Protein AF-A0A660QIA6-F1 (afdb_monomer_lite)

Radius of gyration: 13.43 Å; chains: 1; bounding box: 36×26×31 Å

Structure (mmCIF, N/CA/C/O backbone):
data_AF-A0A660QIA6-F1
#
_entry.id   AF-A0A660QIA6-F1
#
loop_
_atom_site.group_PDB
_atom_site.id
_atom_site.type_symbol
_atom_site.label_atom_id
_atom_site.label_alt_id
_atom_site.label_comp_id
_atom_site.label_asym_id
_atom_site.label_entity_id
_atom_site.label_seq_id
_atom_site.pdbx_PDB_ins_code
_atom_site.Cartn_x
_atom_site.Cartn_y
_atom_site.Cartn_z
_atom_site.occupancy
_atom_site.B_iso_or_equiv
_atom_site.auth_seq_id
_atom_site.auth_comp_id
_atom_site.auth_asym_id
_atom_site.auth_atom_id
_atom_site.pdbx_PDB_model_num
ATOM 1 N N . MET A 1 1 ? 12.646 6.238 5.788 1.00 69.06 1 MET A N 1
ATOM 2 C CA . MET A 1 1 ? 13.535 5.814 4.679 1.00 69.06 1 MET A CA 1
ATOM 3 C C . MET A 1 1 ? 12.907 6.299 3.386 1.00 69.06 1 MET A C 1
ATOM 5 O O . MET A 1 1 ? 11.691 6.204 3.273 1.00 69.06 1 MET A O 1
ATOM 9 N N . LYS A 1 2 ? 13.678 6.859 2.450 1.00 82.69 2 LYS A N 1
ATOM 10 C CA . LYS A 1 2 ? 13.111 7.361 1.185 1.00 82.69 2 LYS A CA 1
ATOM 11 C C . LYS A 1 2 ? 12.660 6.189 0.303 1.00 82.69 2 LYS A C 1
ATOM 13 O O . LYS A 1 2 ? 13.306 5.142 0.299 1.00 82.69 2 LYS A O 1
ATOM 18 N N . THR A 1 3 ? 11.608 6.364 -0.500 1.00 85.50 3 THR A N 1
ATOM 19 C CA . THR A 1 3 ? 11.101 5.314 -1.411 1.00 85.50 3 THR A CA 1
ATOM 20 C C . THR A 1 3 ? 12.184 4.774 -2.348 1.00 85.50 3 THR A C 1
ATOM 22 O O . THR A 1 3 ? 12.265 3.572 -2.567 1.00 85.50 3 THR A O 1
ATOM 25 N N . SER A 1 4 ? 13.083 5.624 -2.846 1.00 86.94 4 SER A N 1
ATOM 26 C CA . SER A 1 4 ? 14.203 5.195 -3.695 1.00 86.94 4 SER A CA 1
ATOM 27 C C . SER A 1 4 ? 15.188 4.255 -2.986 1.00 86.94 4 SER A C 1
ATOM 29 O O . SER A 1 4 ? 15.723 3.337 -3.606 1.00 86.94 4 SER A O 1
ATOM 31 N N . GLU A 1 5 ? 15.416 4.448 -1.686 1.00 90.75 5 GLU A N 1
ATOM 32 C CA . GLU A 1 5 ? 16.280 3.584 -0.875 1.00 90.75 5 GLU A CA 1
ATOM 33 C C . GLU A 1 5 ? 15.621 2.227 -0.628 1.00 90.75 5 GLU A C 1
ATOM 35 O O . GLU A 1 5 ? 16.292 1.201 -0.727 1.00 90.75 5 GLU A O 1
ATOM 40 N N . LEU A 1 6 ? 14.305 2.221 -0.387 1.00 90.31 6 LEU A N 1
ATOM 41 C CA . LEU A 1 6 ? 13.498 1.003 -0.300 1.00 90.31 6 LEU A CA 1
ATOM 42 C C . LEU A 1 6 ? 13.591 0.187 -1.589 1.00 90.31 6 LEU A C 1
ATOM 44 O O . LEU A 1 6 ? 13.958 -0.984 -1.547 1.00 90.31 6 LEU A O 1
ATOM 48 N N . LEU A 1 7 ? 13.332 0.809 -2.741 1.00 93.25 7 LEU A N 1
ATOM 49 C CA . LEU A 1 7 ? 13.405 0.121 -4.030 1.00 93.25 7 LEU A CA 1
ATOM 50 C C . LEU A 1 7 ? 14.790 -0.481 -4.275 1.00 93.25 7 LEU A C 1
ATOM 52 O O . LEU A 1 7 ? 14.893 -1.624 -4.712 1.00 93.25 7 LEU A O 1
ATOM 56 N N . ARG A 1 8 ? 15.859 0.249 -3.933 1.00 94.19 8 ARG A N 1
ATOM 57 C CA . ARG A 1 8 ? 17.229 -0.264 -4.044 1.00 94.19 8 ARG A CA 1
ATOM 58 C C . ARG A 1 8 ? 17.475 -1.443 -3.101 1.00 94.19 8 ARG A C 1
ATOM 60 O O . ARG A 1 8 ? 18.040 -2.438 -3.541 1.00 94.19 8 ARG A O 1
ATOM 67 N N . LYS A 1 9 ? 17.038 -1.355 -1.839 1.00 95.06 9 LYS A N 1
ATOM 68 C CA . LYS A 1 9 ? 17.186 -2.424 -0.836 1.00 95.06 9 LYS A CA 1
ATOM 69 C C . LYS A 1 9 ? 16.539 -3.734 -1.296 1.00 95.06 9 LYS A C 1
ATOM 71 O O . LYS A 1 9 ? 17.123 -4.791 -1.096 1.00 95.06 9 LYS A O 1
ATOM 76 N N . TYR A 1 10 ? 15.365 -3.656 -1.919 1.00 95.25 10 TYR A N 1
ATOM 77 C CA . TYR A 1 10 ? 14.623 -4.825 -2.403 1.00 95.25 10 TYR A CA 1
ATOM 78 C C . TYR A 1 10 ? 14.878 -5.143 -3.888 1.00 95.25 10 TYR A C 1
ATOM 80 O O . TYR A 1 10 ? 14.211 -6.002 -4.454 1.00 95.25 10 TYR A O 1
ATOM 88 N N . ASN A 1 11 ? 15.845 -4.472 -4.529 1.00 95.00 11 ASN A N 1
ATOM 89 C CA . ASN A 1 11 ? 16.184 -4.634 -5.949 1.00 95.00 11 ASN A CA 1
ATOM 90 C C . ASN A 1 11 ? 14.975 -4.503 -6.907 1.00 95.00 11 ASN A C 1
ATOM 92 O O . ASN A 1 11 ? 14.861 -5.201 -7.917 1.00 95.00 11 ASN A O 1
ATOM 96 N N . ILE A 1 12 ? 14.061 -3.581 -6.600 1.00 95.88 12 ILE A N 1
ATOM 97 C CA . ILE A 1 12 ? 12.854 -3.332 -7.387 1.00 95.88 12 ILE A CA 1
ATOM 98 C C . ILE A 1 12 ? 13.144 -2.250 -8.427 1.00 95.88 12 ILE A C 1
ATOM 100 O O . ILE A 1 12 ? 13.481 -1.110 -8.105 1.00 95.88 12 ILE A O 1
ATOM 104 N N . LYS A 1 13 ? 12.959 -2.601 -9.703 1.00 94.75 13 LYS A N 1
ATOM 105 C CA . LYS A 1 13 ? 12.978 -1.654 -10.826 1.00 94.75 13 LYS A CA 1
ATOM 106 C C . LYS A 1 13 ? 11.558 -1.401 -11.317 1.00 94.75 13 LYS A C 1
ATOM 108 O O . LYS A 1 13 ? 10.894 -2.342 -11.767 1.00 94.75 13 LYS A O 1
ATOM 113 N N . LEU A 1 14 ? 11.132 -0.140 -11.273 1.00 94.31 14 LEU A N 1
ATOM 114 C CA . LEU A 1 14 ? 9.806 0.268 -11.732 1.00 94.31 14 LEU A CA 1
ATOM 115 C C . LEU A 1 14 ? 9.647 0.023 -13.238 1.00 94.31 14 LEU A C 1
ATOM 117 O O . LEU A 1 14 ? 10.559 0.280 -14.028 1.00 94.31 14 LEU A O 1
ATOM 121 N N . LYS A 1 15 ? 8.479 -0.478 -13.632 1.00 93.25 15 LYS A N 1
ATOM 122 C CA . LYS A 1 15 ? 8.093 -0.738 -15.018 1.00 93.25 15 LYS A CA 1
ATOM 123 C C . LYS A 1 15 ? 7.157 0.364 -15.500 1.00 93.25 15 LYS A C 1
ATOM 125 O O . LYS A 1 15 ? 6.027 0.473 -15.033 1.00 93.25 15 LYS A O 1
ATOM 130 N N . LYS A 1 16 ? 7.596 1.123 -16.510 1.00 91.88 16 LYS A N 1
ATOM 131 C CA . LYS A 1 16 ? 6.736 2.097 -17.206 1.00 91.88 16 LYS A CA 1
ATOM 132 C C . LYS A 1 16 ? 5.514 1.432 -17.846 1.00 91.88 16 LYS A C 1
ATOM 134 O O . LYS A 1 16 ? 4.441 2.015 -17.833 1.00 91.88 16 LYS A O 1
ATOM 139 N N . SER A 1 17 ? 5.664 0.205 -18.349 1.00 93.19 17 SER A N 1
ATOM 140 C CA . SER A 1 17 ? 4.564 -0.573 -18.936 1.00 93.19 17 SER A CA 1
ATOM 141 C C . SER A 1 17 ? 3.463 -0.942 -17.937 1.00 93.19 17 SER A C 1
ATOM 143 O O . SE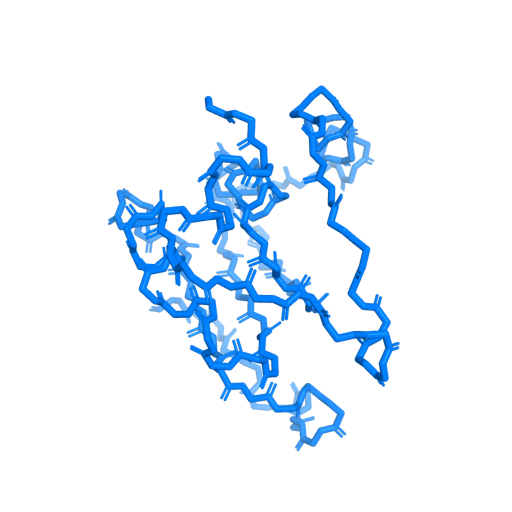R A 1 17 ? 2.357 -1.236 -18.366 1.00 93.19 17 SER A O 1
ATOM 145 N N . LEU A 1 18 ? 3.753 -0.913 -16.631 1.00 88.94 18 LEU A N 1
ATOM 146 C CA . LEU A 1 18 ? 2.771 -1.111 -15.561 1.00 88.94 18 LEU A CA 1
ATOM 147 C C . LEU A 1 18 ? 2.280 0.217 -14.958 1.00 88.94 18 LEU A C 1
ATOM 149 O O . LEU A 1 18 ? 1.595 0.202 -13.944 1.00 88.94 18 LEU A O 1
ATOM 153 N N . GLY A 1 19 ? 2.671 1.370 -15.517 1.00 92.62 19 GLY A N 1
ATOM 154 C CA . GLY A 1 19 ? 2.260 2.683 -15.004 1.00 92.62 19 GLY A CA 1
ATOM 155 C 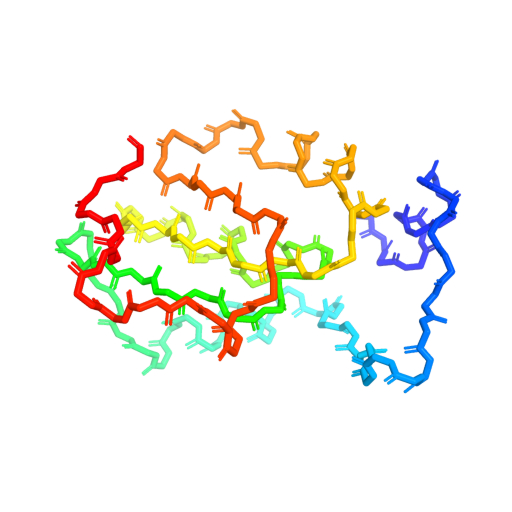C . GLY A 1 19 ? 2.745 2.990 -13.581 1.00 92.62 19 GLY A C 1
ATOM 156 O O . GLY A 1 19 ? 2.115 3.770 -12.875 1.00 92.62 19 GLY A O 1
ATOM 157 N N . GLN A 1 20 ? 3.843 2.376 -13.128 1.00 95.25 20 GLN A N 1
ATOM 158 C CA . GLN A 1 20 ? 4.283 2.485 -11.735 1.00 95.25 20 GLN A CA 1
ATOM 159 C C . GLN A 1 20 ? 4.822 3.887 -11.398 1.00 95.25 20 GLN A C 1
ATOM 161 O O . GLN A 1 20 ? 5.985 4.206 -11.664 1.00 95.25 20 GLN A O 1
ATOM 166 N N . HIS A 1 21 ? 3.984 4.688 -10.737 1.00 94.19 21 HIS A N 1
ATOM 167 C CA . HIS A 1 21 ? 4.323 5.965 -10.109 1.00 94.19 21 HIS A CA 1
ATOM 168 C C . HIS A 1 21 ? 4.061 5.859 -8.608 1.00 94.19 21 HIS A C 1
ATOM 170 O O . HIS A 1 21 ? 2.917 5.781 -8.173 1.00 94.19 21 HIS A O 1
ATOM 176 N N . LEU A 1 22 ? 5.124 5.818 -7.805 1.00 94.31 22 LEU A N 1
ATOM 177 C CA . LEU A 1 22 ? 4.981 5.557 -6.376 1.00 94.31 22 LEU A CA 1
ATOM 178 C C . LEU A 1 22 ? 4.765 6.834 -5.571 1.00 94.31 22 LEU A C 1
ATOM 180 O O . LEU A 1 22 ? 5.528 7.794 -5.691 1.00 94.31 22 LEU A O 1
ATOM 184 N N . LEU A 1 23 ? 3.791 6.781 -4.665 1.00 93.81 23 LEU A N 1
ATOM 185 C CA . LEU A 1 23 ? 3.620 7.781 -3.624 1.00 93.81 23 LEU A CA 1
ATOM 186 C C . LEU A 1 23 ? 4.783 7.696 -2.624 1.00 93.81 23 LEU A C 1
ATOM 188 O O . LEU A 1 23 ? 4.973 6.682 -1.945 1.00 93.81 23 LEU A O 1
ATOM 192 N N . SER A 1 24 ? 5.581 8.760 -2.553 1.00 88.62 24 SER A N 1
ATOM 193 C CA . SER A 1 24 ? 6.783 8.827 -1.711 1.00 88.62 24 SER A CA 1
ATOM 194 C C . SER A 1 24 ? 6.702 9.819 -0.553 1.00 88.62 24 SER A C 1
ATOM 196 O O . SER A 1 24 ? 7.654 9.911 0.217 1.00 88.62 24 SER A O 1
ATOM 198 N N . ASP A 1 25 ? 5.623 10.599 -0.464 1.00 91.06 25 ASP A N 1
ATOM 199 C CA . ASP A 1 25 ? 5.412 11.576 0.606 1.00 91.06 25 ASP A CA 1
ATOM 200 C C . ASP A 1 25 ? 4.315 11.084 1.554 1.00 91.06 25 ASP A C 1
ATOM 202 O O . ASP A 1 25 ? 3.128 11.085 1.212 1.00 91.06 25 ASP A O 1
ATOM 206 N N . ASP A 1 26 ? 4.723 10.695 2.760 1.00 90.44 26 ASP A N 1
ATOM 207 C CA . ASP A 1 26 ? 3.830 10.199 3.810 1.00 90.44 26 ASP A CA 1
ATOM 208 C C . ASP A 1 26 ? 2.775 11.246 4.212 1.00 90.44 26 ASP A C 1
ATOM 210 O O . ASP A 1 26 ? 1.671 10.895 4.623 1.00 90.44 26 ASP A O 1
ATOM 214 N N . ARG A 1 27 ? 3.057 12.549 4.051 1.00 95.50 27 ARG A N 1
ATOM 215 C CA . ARG A 1 27 ? 2.091 13.617 4.365 1.00 95.50 27 ARG A CA 1
ATOM 216 C C . ARG A 1 27 ? 0.936 13.629 3.375 1.00 95.50 27 ARG A C 1
ATOM 218 O O . ARG A 1 27 ? -0.197 13.890 3.767 1.00 95.50 27 ARG A O 1
ATOM 225 N N . ILE A 1 28 ? 1.218 13.341 2.105 1.00 96.94 28 ILE A N 1
ATOM 226 C CA . ILE A 1 28 ? 0.184 13.223 1.075 1.00 96.94 28 ILE A CA 1
ATOM 227 C C . ILE A 1 28 ? -0.624 11.946 1.299 1.00 96.94 28 ILE A C 1
ATOM 229 O O . ILE A 1 28 ? -1.847 12.009 1.248 1.00 96.94 28 ILE A O 1
ATOM 233 N N . ALA A 1 29 ? 0.028 10.824 1.629 1.00 96.94 29 ALA A N 1
ATOM 234 C CA . ALA A 1 29 ? -0.666 9.586 1.991 1.00 96.94 29 ALA A CA 1
ATOM 235 C C . ALA A 1 29 ? -1.631 9.807 3.163 1.00 96.94 29 ALA A C 1
ATOM 237 O O . ALA A 1 29 ? -2.821 9.524 3.050 1.00 96.94 29 ALA A O 1
ATOM 238 N N . LYS A 1 30 ? -1.149 10.431 4.243 1.00 97.12 30 LYS A N 1
ATOM 239 C CA . LYS A 1 30 ? -1.982 10.794 5.390 1.00 97.12 30 LYS A CA 1
ATOM 240 C C . LYS A 1 30 ? -3.143 11.700 4.980 1.00 97.12 30 LYS A C 1
ATOM 242 O O . LYS A 1 30 ? -4.273 11.477 5.402 1.00 97.12 30 LYS A O 1
ATOM 247 N N . LYS A 1 31 ? -2.888 12.697 4.125 1.00 98.31 31 LYS A N 1
ATOM 248 C CA . LYS A 1 31 ? -3.933 13.616 3.667 1.00 98.31 31 LYS A CA 1
ATOM 249 C C . LYS A 1 31 ? -5.018 12.911 2.857 1.00 98.31 31 LYS A C 1
ATOM 251 O O . LYS A 1 31 ? -6.183 13.245 3.040 1.00 98.31 31 LYS A O 1
ATOM 256 N N . ILE A 1 32 ? -4.645 11.957 1.999 1.00 98.12 32 ILE A N 1
ATOM 257 C CA . ILE A 1 32 ? -5.588 11.108 1.254 1.00 98.12 32 ILE A CA 1
ATOM 258 C C . ILE A 1 32 ? -6.498 10.372 2.241 1.00 98.12 32 ILE A C 1
ATOM 260 O O . ILE A 1 32 ? -7.715 10.484 2.148 1.00 98.12 32 ILE A O 1
ATOM 264 N N . VAL A 1 33 ? -5.920 9.703 3.240 1.00 97.94 33 VAL A N 1
ATOM 265 C CA . VAL A 1 33 ? -6.696 8.968 4.249 1.00 97.94 33 VAL A CA 1
ATOM 266 C C . VAL A 1 33 ? -7.631 9.892 5.042 1.00 97.94 33 VAL A C 1
ATOM 268 O O . VAL A 1 33 ? -8.804 9.569 5.225 1.00 97.94 33 VAL A O 1
ATOM 271 N N . GLU A 1 34 ? -7.154 11.071 5.455 1.00 97.31 34 GLU A N 1
ATOM 272 C CA . GLU A 1 34 ? -7.963 12.066 6.174 1.00 97.31 34 GLU A CA 1
ATOM 273 C C . GLU A 1 34 ? -9.192 12.526 5.370 1.00 97.31 34 GLU A C 1
ATOM 275 O O . GLU A 1 34 ? -10.282 12.654 5.930 1.00 97.31 34 GLU A O 1
ATOM 280 N N . ILE A 1 35 ? -9.043 12.787 4.064 1.00 98.00 35 ILE A N 1
ATOM 281 C CA . ILE A 1 35 ? -10.166 13.243 3.226 1.00 98.00 35 ILE A CA 1
ATOM 282 C C . ILE A 1 35 ? -11.127 12.110 2.855 1.00 98.00 35 ILE A C 1
ATOM 284 O O . ILE A 1 35 ? -12.301 12.385 2.613 1.00 98.00 35 ILE A O 1
ATOM 288 N N . SER A 1 36 ? -10.657 10.860 2.851 1.00 97.25 36 SER A N 1
ATOM 289 C CA . SER A 1 36 ? -11.477 9.675 2.580 1.00 97.25 36 SER A CA 1
ATOM 290 C C . SER A 1 36 ? -12.442 9.328 3.718 1.00 97.25 36 SER A C 1
ATOM 292 O O . SER A 1 36 ? -13.378 8.573 3.482 1.00 97.25 36 SER A O 1
ATOM 294 N N . ARG A 1 37 ? -12.258 9.899 4.923 1.00 96.69 37 ARG A N 1
ATOM 295 C CA . ARG A 1 37 ? -13.142 9.716 6.098 1.00 96.69 37 ARG A CA 1
ATOM 296 C C . ARG A 1 37 ? -13.385 8.245 6.466 1.00 96.69 37 ARG A C 1
ATOM 298 O O . ARG A 1 37 ? -14.493 7.872 6.836 1.00 96.69 37 ARG A O 1
ATOM 305 N N . ILE A 1 38 ? -12.332 7.442 6.365 1.00 97.56 38 ILE A N 1
ATOM 306 C CA . ILE A 1 38 ? -12.368 6.002 6.631 1.00 97.56 38 ILE A CA 1
ATOM 307 C C . ILE A 1 38 ? -12.570 5.752 8.129 1.00 97.56 38 ILE A C 1
ATOM 309 O O . ILE A 1 38 ? -11.895 6.349 8.972 1.00 97.56 38 ILE A O 1
ATOM 313 N N . SER A 1 39 ? -13.495 4.853 8.439 1.00 96.69 39 SER A N 1
ATOM 314 C CA . SER A 1 39 ? -13.828 4.351 9.767 1.00 96.69 39 SER A CA 1
ATOM 315 C C . SER A 1 39 ? -13.194 2.972 10.003 1.00 96.69 39 SER A C 1
ATOM 317 O O . SER A 1 39 ? -13.052 2.197 9.058 1.00 96.69 39 SER A O 1
ATOM 319 N N . PRO A 1 40 ? -12.896 2.583 11.258 1.00 96.31 40 PRO A N 1
ATOM 320 C CA . PRO A 1 40 ? -12.494 1.213 11.589 1.00 96.31 40 PRO A CA 1
ATOM 321 C C . PRO A 1 40 ? -13.489 0.121 11.156 1.00 96.31 40 PRO A C 1
ATOM 323 O O . PRO A 1 40 ? -13.118 -1.044 11.080 1.00 96.31 40 PRO A O 1
ATOM 326 N N . SER A 1 41 ? -14.753 0.480 10.910 1.00 95.38 41 SER A N 1
ATOM 327 C CA . SER A 1 41 ? -15.792 -0.436 10.417 1.00 95.38 41 SER A CA 1
ATOM 328 C C . SER A 1 41 ? -15.726 -0.703 8.912 1.00 95.38 41 SER A C 1
ATOM 330 O O . SER A 1 41 ? -16.473 -1.546 8.422 1.00 95.38 41 SER A O 1
ATOM 332 N N . ASP A 1 42 ? -14.905 0.044 8.177 1.00 96.00 42 ASP A N 1
ATOM 333 C CA . ASP A 1 42 ? -14.868 -0.030 6.723 1.00 96.00 42 ASP A CA 1
ATOM 334 C C . ASP A 1 42 ? -13.959 -1.163 6.236 1.00 96.00 42 ASP A C 1
ATOM 336 O O . ASP A 1 42 ? -12.989 -1.562 6.891 1.00 96.00 42 ASP A O 1
ATOM 340 N N . ILE A 1 43 ? -14.257 -1.634 5.025 1.00 95.62 43 ILE A N 1
ATOM 341 C CA . ILE A 1 43 ? -13.365 -2.473 4.230 1.00 95.62 43 ILE A CA 1
ATOM 342 C C . ILE A 1 43 ? -12.862 -1.620 3.069 1.00 95.62 43 ILE A C 1
ATOM 344 O O . ILE A 1 43 ? -13.644 -1.109 2.267 1.00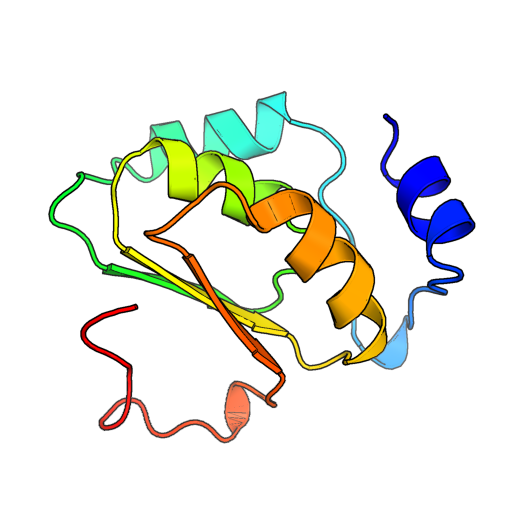 95.62 43 ILE A O 1
ATOM 348 N N . VAL A 1 44 ? -11.547 -1.463 2.982 1.00 96.94 44 VAL A N 1
ATOM 349 C CA . VAL A 1 44 ? -10.875 -0.667 1.960 1.00 96.94 44 VAL A CA 1
ATOM 350 C C . VAL A 1 44 ? -10.200 -1.595 0.965 1.00 96.94 44 VAL A C 1
ATOM 352 O O . VAL A 1 44 ? -9.357 -2.410 1.335 1.00 96.94 44 VAL A O 1
ATOM 355 N N . VAL A 1 45 ? -10.529 -1.422 -0.312 1.00 96.25 45 VAL A N 1
ATOM 356 C CA . VAL A 1 45 ? -9.828 -2.076 -1.419 1.00 96.25 45 VAL A CA 1
ATOM 357 C C . VAL A 1 45 ? -8.842 -1.085 -2.032 1.00 96.25 45 VAL A C 1
ATOM 359 O O . VAL A 1 45 ? -9.241 -0.033 -2.530 1.00 96.25 45 VAL A O 1
ATOM 362 N N . GLU A 1 46 ? -7.555 -1.422 -2.004 1.00 97.31 46 GLU A N 1
ATOM 363 C CA . GLU A 1 46 ? -6.490 -0.651 -2.649 1.00 97.31 46 GLU A CA 1
ATOM 364 C C . GLU A 1 46 ? -6.007 -1.380 -3.908 1.00 97.31 46 GLU A C 1
ATOM 366 O O . GLU A 1 46 ? -5.616 -2.545 -3.856 1.00 97.31 46 GLU A O 1
ATOM 371 N N . ILE A 1 47 ? -6.007 -0.690 -5.048 1.00 97.00 47 ILE A N 1
ATOM 372 C CA . ILE A 1 47 ? -5.530 -1.222 -6.330 1.00 97.00 47 ILE A CA 1
ATOM 373 C C . ILE A 1 47 ? -4.163 -0.601 -6.623 1.00 97.00 47 ILE A C 1
ATOM 375 O O . ILE A 1 47 ? -4.058 0.619 -6.737 1.00 97.00 47 ILE A O 1
ATOM 379 N N . GLY A 1 48 ? -3.129 -1.427 -6.785 1.00 96.88 48 GLY A N 1
ATOM 380 C CA . GLY A 1 48 ? -1.766 -0.959 -7.040 1.00 96.88 48 GLY A CA 1
ATOM 381 C C . GLY A 1 48 ? -1.070 -0.461 -5.773 1.00 96.88 48 GLY A C 1
ATOM 382 O O . GLY A 1 48 ? -0.731 0.715 -5.661 1.00 96.88 48 GLY A O 1
ATOM 383 N N . VAL A 1 49 ? -0.837 -1.378 -4.835 1.00 97.62 49 VAL A N 1
ATOM 384 C CA . VAL A 1 49 ? -0.219 -1.131 -3.515 1.00 97.62 49 VAL A CA 1
ATOM 385 C C . VAL A 1 49 ? 1.172 -0.481 -3.628 1.00 97.62 49 VAL A C 1
ATOM 387 O O . VAL A 1 49 ? 1.563 0.372 -2.820 1.00 97.62 49 VAL A O 1
ATOM 390 N N . GLY A 1 50 ? 1.968 -0.887 -4.621 1.00 95.94 50 GLY A N 1
ATOM 391 C CA . GLY A 1 50 ? 3.323 -0.395 -4.837 1.00 95.94 50 GLY A CA 1
ATOM 392 C C . GLY A 1 50 ? 4.216 -0.593 -3.608 1.00 95.94 50 GLY A C 1
ATOM 393 O O . GLY A 1 50 ? 4.364 -1.694 -3.090 1.00 95.94 50 GLY A O 1
ATOM 394 N N . ALA A 1 51 ? 4.835 0.483 -3.111 1.00 95.19 51 ALA A N 1
ATOM 395 C CA . ALA A 1 51 ? 5.710 0.427 -1.930 1.00 95.19 51 ALA A CA 1
ATOM 396 C C . ALA A 1 51 ? 4.962 0.430 -0.576 1.00 95.19 51 ALA A C 1
ATOM 398 O O . ALA A 1 51 ? 5.610 0.544 0.473 1.00 95.19 51 ALA A O 1
ATOM 399 N N . GLY A 1 52 ? 3.627 0.354 -0.590 1.00 96.12 52 GLY A N 1
ATOM 400 C CA . GLY A 1 52 ? 2.791 0.264 0.609 1.00 96.12 52 GLY A CA 1
ATOM 401 C C . GLY A 1 52 ? 2.690 1.557 1.421 1.00 96.12 52 GLY A C 1
ATOM 402 O O . GLY A 1 52 ? 2.354 1.510 2.601 1.00 96.12 52 GLY A O 1
ATOM 403 N N . THR A 1 53 ? 3.031 2.710 0.833 1.00 96.12 53 THR A N 1
ATOM 404 C CA . THR A 1 53 ? 2.989 4.009 1.528 1.00 96.12 53 THR A CA 1
ATOM 405 C C . THR A 1 53 ? 1.559 4.388 1.916 1.00 96.12 53 THR A C 1
ATOM 407 O O . THR A 1 53 ? 1.321 4.765 3.058 1.00 96.12 53 THR A O 1
ATOM 410 N N . LEU A 1 54 ? 0.604 4.276 0.986 1.00 97.69 54 LEU A N 1
ATOM 411 C CA . LEU A 1 54 ? -0.802 4.568 1.269 1.00 97.69 54 LEU A CA 1
ATOM 412 C C . LEU A 1 54 ? -1.423 3.469 2.135 1.00 97.69 54 LEU A C 1
ATOM 414 O O . LEU A 1 54 ? -2.059 3.780 3.136 1.00 97.69 54 LEU A O 1
ATOM 418 N N . THR A 1 55 ? -1.155 2.205 1.813 1.00 97.88 55 THR A N 1
ATOM 419 C CA . THR A 1 55 ? -1.590 1.030 2.581 1.00 97.88 55 THR A CA 1
ATOM 420 C C . THR A 1 55 ? -1.258 1.129 4.062 1.00 97.88 55 THR A C 1
ATOM 422 O O . THR A 1 55 ? -2.084 0.799 4.906 1.00 97.88 55 THR A O 1
ATOM 425 N N . GLU A 1 56 ? -0.058 1.603 4.404 1.00 97.00 56 GLU A N 1
ATOM 426 C CA . GLU A 1 56 ? 0.348 1.775 5.797 1.00 97.00 56 GLU A CA 1
ATOM 427 C C . GLU A 1 56 ? -0.479 2.854 6.515 1.00 97.00 56 GLU A C 1
ATOM 429 O O . GLU A 1 56 ? -0.834 2.676 7.681 1.00 97.00 56 GLU A O 1
ATOM 434 N N . GLU A 1 57 ? -0.819 3.955 5.841 1.00 97.69 57 GLU A N 1
ATOM 435 C CA . GLU A 1 57 ? -1.705 4.980 6.409 1.00 97.69 57 GLU A CA 1
ATOM 436 C C . GLU A 1 57 ? -3.153 4.487 6.514 1.00 97.69 57 GLU A C 1
ATOM 438 O O . GLU A 1 57 ? -3.806 4.735 7.527 1.00 97.69 57 GLU A O 1
ATOM 443 N N . LEU A 1 58 ? -3.636 3.729 5.526 1.00 98.31 58 LEU A N 1
ATOM 444 C CA . LEU A 1 58 ? -4.945 3.076 5.576 1.00 98.31 58 LEU A CA 1
ATOM 445 C C . LEU A 1 58 ? -5.026 2.109 6.761 1.00 98.31 58 LEU A C 1
ATOM 447 O O . LEU A 1 58 ? -5.974 2.164 7.540 1.00 98.31 58 LEU A O 1
ATOM 451 N N . ALA A 1 59 ? -3.997 1.290 6.968 1.00 97.88 59 ALA A N 1
ATOM 452 C CA . ALA A 1 59 ? -3.944 0.327 8.062 1.00 97.88 59 ALA A CA 1
ATOM 453 C C . ALA A 1 59 ? -4.026 0.993 9.445 1.00 97.88 59 ALA A C 1
ATOM 455 O O . ALA A 1 59 ? -4.639 0.446 10.363 1.00 97.88 59 ALA A O 1
ATOM 456 N N . LYS A 1 60 ? -3.454 2.195 9.605 1.00 97.62 60 LYS A N 1
ATOM 457 C CA . LYS A 1 60 ? -3.503 2.964 10.863 1.00 97.62 60 LYS A CA 1
ATOM 458 C C . LYS A 1 60 ? -4.911 3.432 11.241 1.00 97.62 60 LYS A C 1
ATOM 460 O O . LYS A 1 60 ? -5.121 3.759 12.405 1.00 97.62 60 LYS A O 1
ATOM 465 N N . THR A 1 61 ? -5.863 3.452 10.306 1.00 97.69 61 THR A N 1
ATOM 466 C CA . THR A 1 61 ? -7.268 3.798 10.600 1.00 97.69 61 THR A CA 1
ATOM 467 C C . THR A 1 61 ? -8.002 2.709 11.383 1.00 97.69 61 THR A C 1
ATOM 469 O O . THR A 1 61 ? -9.033 2.987 11.983 1.00 97.69 61 THR A O 1
ATOM 472 N N . GLY A 1 62 ? -7.481 1.477 11.391 1.00 97.06 62 GLY A N 1
ATOM 473 C CA . GLY A 1 62 ? -8.146 0.308 11.971 1.00 97.06 62 GLY A CA 1
ATOM 474 C C . GLY A 1 62 ? -9.108 -0.410 11.020 1.00 97.06 62 GLY A C 1
ATOM 475 O O . GLY A 1 62 ? -9.552 -1.501 11.362 1.00 97.06 62 GLY A O 1
ATOM 476 N N . ALA A 1 63 ? -9.381 0.147 9.835 1.00 97.38 63 ALA A N 1
ATOM 477 C CA . ALA A 1 63 ? -10.171 -0.507 8.793 1.00 97.38 63 ALA A CA 1
ATOM 478 C C . ALA A 1 63 ? -9.496 -1.789 8.289 1.00 97.38 63 ALA A C 1
ATOM 480 O O . ALA A 1 63 ? -8.270 -1.926 8.361 1.00 97.38 63 ALA A O 1
ATOM 481 N N . VAL A 1 64 ? -10.275 -2.713 7.729 1.00 97.81 64 VAL A N 1
ATOM 482 C CA . VAL A 1 64 ? -9.715 -3.850 6.986 1.00 97.81 64 VAL A CA 1
ATOM 483 C C . VAL A 1 64 ? -9.217 -3.339 5.639 1.00 97.81 64 VAL A C 1
ATOM 485 O O . VAL A 1 64 ? -9.967 -2.699 4.910 1.00 97.81 64 VAL A O 1
ATOM 488 N N . VAL A 1 65 ? -7.963 -3.619 5.291 1.00 98.12 65 VAL A N 1
ATOM 489 C CA . VAL A 1 65 ? -7.356 -3.197 4.023 1.00 98.12 65 VAL A CA 1
ATOM 490 C C . VAL A 1 65 ? -6.990 -4.419 3.193 1.00 98.12 65 VAL A C 1
ATOM 492 O O . VAL A 1 65 ? -6.203 -5.265 3.621 1.00 98.12 65 VAL A O 1
ATOM 495 N N . ILE A 1 66 ? -7.531 -4.485 1.983 1.00 97.56 66 ILE A N 1
ATOM 496 C CA . ILE A 1 66 ? -7.240 -5.517 0.991 1.00 97.56 66 ILE A CA 1
ATOM 497 C C . ILE A 1 66 ? -6.548 -4.835 -0.184 1.00 97.56 66 ILE A C 1
ATOM 499 O O . ILE A 1 66 ? -7.167 -4.096 -0.948 1.00 97.56 66 ILE A O 1
ATOM 503 N N . GLY A 1 67 ? -5.244 -5.053 -0.300 1.00 97.56 67 GLY A N 1
ATOM 504 C CA . GLY A 1 67 ? -4.417 -4.490 -1.358 1.00 97.56 67 GLY A CA 1
ATOM 505 C C . GLY A 1 67 ? -4.186 -5.484 -2.489 1.00 97.56 67 GLY A C 1
ATOM 506 O O . GLY A 1 67 ? -3.852 -6.637 -2.230 1.00 97.56 67 GLY A O 1
ATOM 507 N N . TYR A 1 68 ? -4.294 -5.032 -3.735 1.00 97.75 68 TYR A N 1
ATOM 508 C CA . TYR A 1 68 ? -3.942 -5.808 -4.923 1.00 97.75 68 TYR A CA 1
ATOM 509 C C . TYR A 1 68 ? -2.677 -5.255 -5.580 1.00 97.75 68 TYR A C 1
ATOM 511 O O . TYR A 1 68 ? -2.597 -4.064 -5.889 1.00 97.75 68 TYR A O 1
ATOM 519 N N . GLU A 1 69 ? -1.692 -6.116 -5.824 1.00 97.75 69 GLU A N 1
ATOM 520 C CA . GLU A 1 69 ? -0.442 -5.755 -6.496 1.00 97.75 69 GLU A CA 1
ATOM 521 C C . GLU A 1 69 ? -0.101 -6.758 -7.598 1.00 97.75 69 GLU A C 1
ATOM 523 O O . GLU A 1 69 ? 0.202 -7.916 -7.335 1.00 97.75 69 GLU A O 1
ATOM 528 N N . ILE A 1 70 ? -0.089 -6.301 -8.847 1.00 97.00 70 ILE A N 1
ATOM 529 C CA . ILE A 1 70 ? 0.218 -7.166 -9.992 1.00 97.00 70 ILE A CA 1
ATOM 530 C C . ILE A 1 70 ? 1.707 -7.551 -10.056 1.00 97.00 70 ILE A C 1
ATOM 532 O O . ILE A 1 70 ? 2.081 -8.557 -10.660 1.00 97.00 70 ILE A O 1
ATOM 536 N N . ASP A 1 71 ? 2.590 -6.742 -9.470 1.00 96.81 71 ASP A N 1
ATOM 537 C CA . ASP A 1 71 ? 4.032 -6.929 -9.519 1.00 96.81 71 ASP A CA 1
ATOM 538 C C . ASP A 1 71 ? 4.569 -7.635 -8.268 1.00 96.81 71 ASP A C 1
ATOM 540 O O . ASP A 1 71 ? 4.993 -7.015 -7.291 1.00 96.81 71 ASP A O 1
ATOM 544 N N . GLU A 1 72 ? 4.652 -8.962 -8.361 1.00 96.38 72 GLU A N 1
ATOM 545 C CA . GLU A 1 72 ? 5.222 -9.893 -7.368 1.00 96.38 72 GLU A CA 1
ATOM 546 C C . GLU A 1 72 ? 6.566 -9.454 -6.755 1.00 96.38 72 GLU A C 1
ATOM 548 O O . GLU A 1 72 ? 6.906 -9.820 -5.631 1.00 96.38 72 GLU A O 1
ATOM 553 N N . ARG A 1 73 ? 7.348 -8.623 -7.454 1.00 96.19 73 ARG A N 1
ATOM 554 C CA . ARG A 1 73 ? 8.635 -8.115 -6.949 1.00 96.19 73 ARG A CA 1
ATOM 555 C C . ARG A 1 73 ? 8.486 -7.239 -5.702 1.00 96.19 73 ARG A C 1
ATOM 557 O O . ARG A 1 73 ? 9.457 -7.082 -4.966 1.00 96.19 73 ARG A O 1
ATOM 564 N N . PHE A 1 74 ? 7.302 -6.679 -5.448 1.00 97.19 74 PHE A N 1
ATOM 565 C CA . PHE A 1 74 ? 7.025 -5.919 -4.228 1.00 97.19 74 PHE A CA 1
ATOM 566 C C . PHE A 1 74 ? 6.775 -6.801 -3.001 1.00 97.19 74 PHE A C 1
ATOM 568 O O . PHE A 1 74 ? 6.855 -6.290 -1.885 1.00 97.19 74 PHE A O 1
ATOM 575 N N . ARG A 1 75 ? 6.546 -8.112 -3.163 1.00 97.69 75 ARG A N 1
ATOM 576 C CA . ARG A 1 75 ? 6.192 -9.021 -2.063 1.00 97.69 75 ARG A CA 1
ATOM 577 C C . ARG A 1 75 ? 7.127 -8.947 -0.853 1.00 97.69 75 ARG A C 1
ATOM 579 O O . ARG A 1 75 ? 6.626 -8.636 0.226 1.00 97.69 75 ARG A O 1
ATOM 586 N N . PRO A 1 76 ? 8.461 -9.086 -0.983 1.00 97.25 76 PRO A N 1
ATOM 587 C CA . PRO A 1 76 ? 9.341 -9.045 0.188 1.00 97.25 76 PRO A CA 1
ATOM 588 C C . PRO A 1 76 ? 9.354 -7.674 0.884 1.00 97.25 76 PRO A C 1
ATOM 590 O O . PRO A 1 76 ? 9.551 -7.579 2.097 1.00 97.25 76 PRO A O 1
ATOM 593 N N . LEU A 1 77 ? 9.150 -6.596 0.117 1.00 96.56 77 LEU A N 1
ATOM 594 C CA . LEU A 1 77 ? 9.038 -5.240 0.654 1.00 96.56 77 LEU A CA 1
ATOM 595 C C . LEU A 1 77 ? 7.751 -5.097 1.463 1.00 96.56 77 LEU A C 1
ATOM 597 O O . LEU A 1 77 ? 7.799 -4.613 2.594 1.00 96.56 77 LEU A O 1
ATOM 601 N N . LEU A 1 78 ? 6.621 -5.510 0.889 1.00 97.44 78 LEU A N 1
ATOM 602 C CA . LEU A 1 78 ? 5.297 -5.364 1.485 1.00 97.44 78 LEU A CA 1
ATOM 603 C C . LEU A 1 78 ? 5.136 -6.245 2.719 1.00 97.44 78 LEU A C 1
ATOM 605 O O . LEU A 1 78 ? 4.708 -5.741 3.753 1.00 97.44 78 LEU A O 1
ATOM 609 N N . GLU A 1 79 ? 5.578 -7.501 2.664 1.00 96.44 79 GLU A N 1
ATOM 610 C CA . GLU A 1 79 ? 5.605 -8.393 3.828 1.00 96.44 79 GLU A CA 1
ATOM 611 C C . GLU A 1 79 ? 6.428 -7.781 4.966 1.00 96.44 79 GLU A C 1
ATOM 613 O O . GLU A 1 79 ? 5.972 -7.710 6.104 1.00 96.44 79 GLU A O 1
ATOM 618 N N . SER A 1 80 ? 7.614 -7.242 4.666 1.00 96.00 80 SER A N 1
ATOM 619 C CA . SER A 1 80 ? 8.448 -6.603 5.685 1.00 96.00 80 SER A CA 1
ATOM 620 C C . SER A 1 80 ? 7.807 -5.338 6.260 1.00 96.00 80 SER A C 1
ATOM 622 O O . SER A 1 80 ? 7.785 -5.176 7.481 1.00 96.00 80 SER A O 1
ATOM 624 N N . ARG A 1 81 ? 7.297 -4.441 5.407 1.00 94.50 81 ARG A N 1
ATOM 625 C CA . ARG A 1 81 ? 6.744 -3.142 5.817 1.00 94.50 81 ARG A CA 1
ATOM 626 C C . ARG A 1 81 ? 5.432 -3.288 6.583 1.00 94.50 81 ARG A C 1
ATOM 628 O O . ARG A 1 81 ? 5.211 -2.564 7.553 1.00 94.50 81 ARG A O 1
ATOM 635 N N . LEU A 1 82 ? 4.575 -4.203 6.141 1.00 96.88 82 LEU A N 1
ATOM 636 C CA . LEU A 1 82 ? 3.195 -4.310 6.604 1.00 96.88 82 LEU A CA 1
ATOM 637 C C . LEU A 1 82 ? 2.985 -5.427 7.637 1.00 96.88 82 LEU A C 1
ATOM 639 O O . LEU A 1 82 ? 1.917 -5.484 8.233 1.00 96.88 82 LEU A O 1
ATOM 643 N N . SER A 1 83 ? 4.007 -6.241 7.930 1.00 96.38 83 SER A N 1
ATOM 644 C CA . SER A 1 83 ? 3.962 -7.372 8.883 1.00 96.38 83 SER A CA 1
ATOM 645 C C . SER A 1 83 ? 3.315 -7.083 10.244 1.00 96.38 83 SER A C 1
ATOM 647 O O . SER A 1 83 ? 2.741 -7.979 10.858 1.00 96.38 83 SER A O 1
ATOM 649 N N . ARG A 1 84 ? 3.411 -5.847 10.747 1.00 97.00 84 ARG A N 1
ATOM 650 C CA . ARG A 1 84 ? 2.829 -5.452 12.042 1.00 97.00 84 ARG A CA 1
ATOM 651 C C . ARG A 1 84 ? 1.318 -5.208 12.009 1.00 97.00 84 ARG A C 1
ATOM 653 O O . ARG A 1 84 ? 0.704 -5.137 13.072 1.00 97.00 84 ARG A O 1
ATOM 660 N N . TYR A 1 85 ? 0.729 -5.042 10.829 1.00 97.81 85 TYR A N 1
ATOM 661 C CA . TYR A 1 85 ? -0.685 -4.726 10.663 1.00 97.81 85 TYR A CA 1
ATOM 662 C C . TYR A 1 85 ? -1.479 -6.007 10.433 1.00 97.81 85 TYR A C 1
ATOM 664 O O . TYR A 1 85 ? -1.383 -6.637 9.386 1.00 97.81 85 TYR A O 1
ATOM 672 N N . LYS A 1 86 ? -2.285 -6.392 11.425 1.00 97.06 86 LYS A N 1
ATOM 673 C CA . LYS A 1 86 ? -3.147 -7.586 11.345 1.00 97.06 86 LYS A CA 1
ATOM 674 C C . LYS A 1 86 ? -4.396 -7.367 10.489 1.00 97.06 86 LYS A C 1
ATOM 676 O O . LYS A 1 86 ? -5.069 -8.323 10.139 1.00 97.06 86 LYS A O 1
ATOM 681 N N . ASN A 1 87 ? -4.700 -6.109 10.188 1.00 97.62 87 ASN A N 1
ATOM 682 C CA . ASN A 1 87 ? -5.832 -5.648 9.393 1.00 97.62 87 ASN A CA 1
ATOM 683 C C . ASN A 1 87 ? -5.459 -5.371 7.928 1.00 97.62 87 ASN A C 1
ATOM 685 O O . ASN A 1 87 ? -6.204 -4.681 7.241 1.00 97.62 87 ASN A O 1
ATOM 689 N N . VAL A 1 88 ? -4.336 -5.909 7.439 1.00 98.25 88 VAL A N 1
ATOM 690 C CA . VAL A 1 88 ? -3.911 -5.766 6.040 1.00 98.25 88 VAL A CA 1
ATOM 691 C C . VAL A 1 88 ? -3.701 -7.128 5.389 1.00 98.25 88 VAL A C 1
ATOM 693 O O . VAL A 1 88 ? -2.985 -7.974 5.923 1.00 98.25 88 VAL A O 1
ATOM 696 N N . LYS A 1 89 ? -4.271 -7.312 4.197 1.00 97.25 89 LYS A N 1
ATOM 697 C CA . LYS A 1 89 ? -4.039 -8.461 3.316 1.00 97.25 89 LYS A CA 1
ATOM 698 C C . LYS A 1 89 ? -3.607 -7.967 1.949 1.00 97.25 89 LYS A C 1
ATOM 700 O O . LYS A 1 89 ? -4.283 -7.128 1.367 1.00 97.25 89 LYS A O 1
ATOM 705 N N . ILE A 1 90 ? -2.504 -8.503 1.432 1.00 97.94 90 ILE A N 1
ATOM 706 C CA . ILE A 1 90 ? -2.036 -8.205 0.076 1.00 97.94 90 ILE A CA 1
ATOM 707 C C . ILE A 1 90 ? -2.224 -9.436 -0.805 1.00 97.94 90 ILE A C 1
ATOM 709 O O . ILE A 1 90 ? -1.731 -10.517 -0.482 1.00 97.94 90 ILE A O 1
ATOM 713 N N . LEU A 1 91 ? -2.924 -9.254 -1.918 1.00 96.56 91 LEU A N 1
ATOM 714 C CA . LEU A 1 91 ? -3.150 -10.243 -2.961 1.00 96.56 91 LEU A CA 1
ATOM 715 C C . LEU A 1 91 ? -2.305 -9.862 -4.178 1.00 96.56 91 LEU A C 1
ATOM 717 O O . LEU A 1 91 ? -2.393 -8.743 -4.687 1.00 96.56 91 LEU A O 1
ATOM 721 N N . PHE A 1 92 ? -1.457 -10.782 -4.631 1.00 97.25 92 PHE A N 1
ATOM 722 C CA . PHE A 1 92 ? -0.580 -10.536 -5.774 1.00 97.25 92 PHE A CA 1
ATOM 723 C C . PHE A 1 92 ? -1.222 -11.037 -7.060 1.00 97.25 92 PHE A C 1
ATOM 725 O O . PHE A 1 92 ? -0.900 -12.108 -7.570 1.00 97.25 92 PHE A O 1
ATOM 732 N N . GLU A 1 93 ? -2.205 -10.285 -7.537 1.00 95.50 93 GLU A N 1
ATOM 733 C CA . GLU A 1 93 ? -3.068 -10.681 -8.642 1.00 95.50 93 GLU A CA 1
ATOM 734 C C . GLU A 1 93 ? -3.375 -9.477 -9.537 1.00 95.50 93 GLU A C 1
ATOM 736 O O . GLU A 1 93 ? -3.284 -8.316 -9.131 1.00 95.50 93 GLU A O 1
ATOM 741 N N . ASP A 1 94 ? -3.751 -9.753 -10.783 1.00 95.75 94 ASP A N 1
ATOM 742 C CA . ASP A 1 94 ? -4.2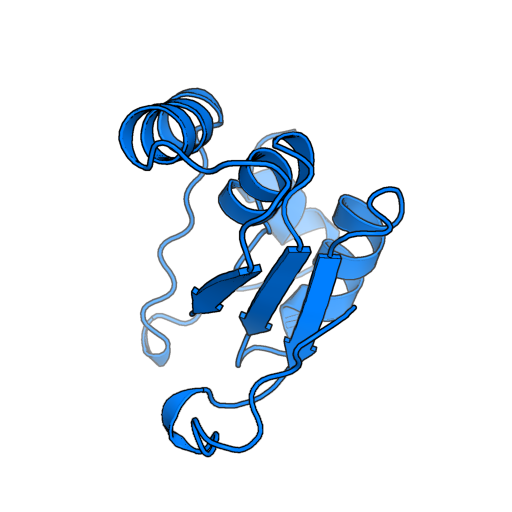60 -8.733 -11.694 1.00 95.75 94 ASP A CA 1
ATOM 743 C C . ASP A 1 94 ? -5.694 -8.367 -11.293 1.00 95.75 94 ASP A C 1
ATOM 745 O O . ASP A 1 94 ? -6.627 -9.132 -11.547 1.00 95.75 94 ASP A O 1
ATOM 749 N N . PHE A 1 95 ? -5.868 -7.191 -10.681 1.00 95.38 95 PHE A N 1
ATOM 750 C CA . PHE A 1 95 ? -7.168 -6.728 -10.188 1.00 95.38 95 PHE A CA 1
ATOM 751 C C . PHE A 1 95 ? -8.254 -6.710 -11.272 1.00 95.38 95 PHE A C 1
ATOM 753 O O . PHE A 1 95 ? -9.424 -6.932 -10.975 1.00 95.38 95 PHE A O 1
ATOM 760 N N . LEU A 1 96 ? -7.885 -6.509 -12.543 1.00 94.75 96 LEU A N 1
ATOM 761 C CA . LEU A 1 96 ? -8.848 -6.495 -13.649 1.00 94.75 96 LEU A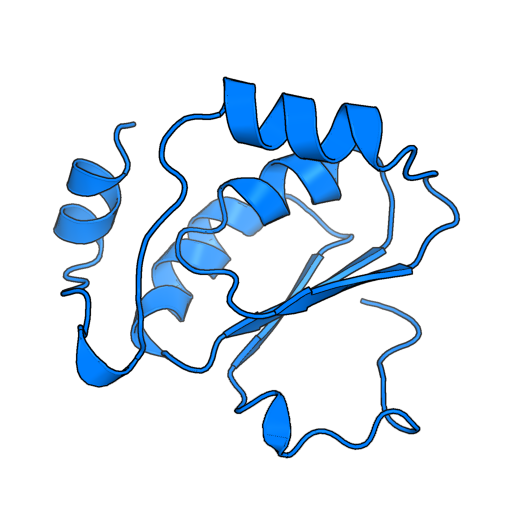 CA 1
ATOM 762 C C . LEU A 1 96 ? -9.487 -7.868 -13.914 1.00 94.75 96 LEU A C 1
ATOM 764 O O . LEU A 1 96 ? -10.461 -7.950 -14.659 1.00 94.75 96 LEU A O 1
ATOM 768 N N . LYS A 1 97 ? -8.945 -8.941 -13.328 1.00 94.81 97 LYS A N 1
ATOM 769 C CA . LYS A 1 97 ? -9.457 -10.313 -13.444 1.00 94.81 97 LYS A CA 1
ATOM 770 C C . LYS A 1 97 ? -10.216 -10.782 -12.205 1.00 94.81 97 LYS A C 1
ATOM 772 O O . LYS A 1 97 ? -10.728 -11.898 -12.210 1.00 94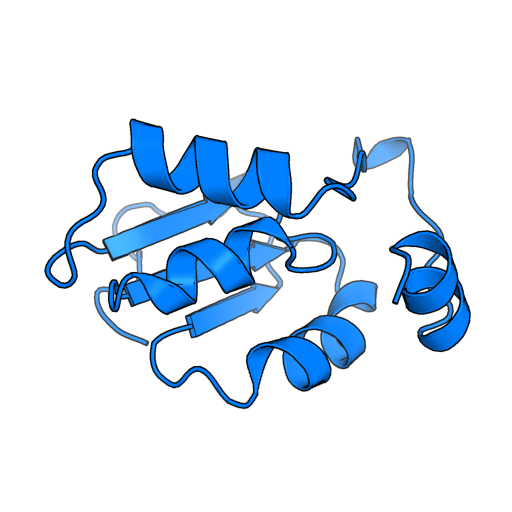.81 97 LYS A O 1
ATOM 777 N N . VAL A 1 98 ? -10.268 -9.967 -11.154 1.00 92.81 98 VAL A N 1
ATOM 778 C CA . VAL A 1 98 ? -10.929 -10.323 -9.897 1.00 92.81 98 VAL A CA 1
ATOM 779 C C . VAL A 1 98 ? -12.438 -10.154 -10.057 1.00 92.81 98 VAL A C 1
ATOM 781 O O . VAL A 1 98 ? -12.901 -9.127 -10.551 1.00 92.81 98 VAL A O 1
ATOM 784 N N . ASP A 1 99 ? -13.211 -11.149 -9.619 1.00 90.88 99 ASP A N 1
ATOM 785 C CA . ASP A 1 99 ? -14.667 -11.026 -9.528 1.00 90.88 99 ASP A CA 1
ATOM 786 C C . ASP A 1 99 ? -15.027 -10.191 -8.282 1.00 90.88 99 ASP A C 1
ATOM 788 O O . ASP A 1 99 ? -14.681 -10.578 -7.162 1.00 90.88 99 ASP A O 1
ATOM 792 N N . PRO A 1 100 ? -15.747 -9.063 -8.420 1.00 83.69 100 PRO A N 1
ATOM 793 C CA . PRO A 1 100 ? -16.209 -8.284 -7.273 1.00 83.69 100 PRO A CA 1
ATOM 794 C C . PRO A 1 100 ? -17.015 -9.090 -6.249 1.00 83.69 100 PRO A C 1
ATOM 796 O O . PRO A 1 100 ? -17.010 -8.764 -5.065 1.00 83.69 100 PRO A O 1
ATOM 799 N N . LYS A 1 101 ? -17.688 -10.166 -6.676 1.00 86.31 101 LYS A N 1
ATOM 800 C CA . LYS A 1 101 ? -18.447 -11.052 -5.780 1.00 86.31 101 LYS A CA 1
ATOM 801 C C . LYS A 1 101 ? -17.561 -11.902 -4.876 1.00 86.31 101 LYS A C 1
ATOM 803 O O . LYS A 1 101 ? -18.062 -12.470 -3.913 1.00 86.31 101 LYS A O 1
ATOM 808 N N . THR A 1 102 ? -16.274 -12.017 -5.191 1.00 83.56 102 THR A N 1
ATOM 809 C CA . THR A 1 102 ? -15.300 -12.784 -4.409 1.00 83.56 102 THR A CA 1
ATOM 810 C C . THR A 1 102 ? -14.390 -11.883 -3.583 1.00 83.56 102 THR A C 1
ATOM 812 O O . THR A 1 102 ? -13.349 -12.340 -3.113 1.00 83.56 102 THR A O 1
ATOM 815 N N . PHE A 1 103 ? -14.730 -10.598 -3.428 1.00 83.25 103 PHE A N 1
ATOM 816 C CA . PHE A 1 103 ? -13.947 -9.705 -2.584 1.00 83.25 103 PHE A CA 1
ATOM 817 C C . PHE A 1 103 ? -13.906 -10.243 -1.148 1.00 83.25 103 PHE A C 1
ATOM 819 O O . PHE A 1 103 ? -14.949 -10.622 -0.612 1.00 83.25 103 PHE A O 1
ATOM 826 N N . PRO A 1 104 ? -12.720 -10.300 -0.517 1.00 77.25 104 PRO A N 1
ATOM 827 C CA . PRO A 1 104 ? -12.628 -10.744 0.862 1.00 77.25 104 PRO A CA 1
ATOM 828 C C . PRO A 1 104 ? -13.436 -9.813 1.768 1.00 77.25 104 PRO A C 1
ATOM 830 O O . PRO A 1 104 ? -13.311 -8.594 1.685 1.00 77.25 104 PRO A O 1
ATOM 833 N N . GLU A 1 105 ? -14.228 -10.386 2.667 1.00 74.38 105 GLU A N 1
ATOM 834 C CA . GLU A 1 105 ? -14.913 -9.622 3.721 1.00 74.38 105 GLU A CA 1
ATOM 835 C C . GLU A 1 105 ? -14.032 -9.476 4.974 1.00 74.38 105 GLU A C 1
ATOM 837 O O . GLU A 1 105 ? -14.345 -8.735 5.904 1.00 74.38 105 GLU A O 1
ATOM 842 N N . ASN A 1 106 ? -12.896 -10.178 4.990 1.00 71.81 106 ASN A N 1
ATOM 843 C CA . ASN A 1 106 ? -11.940 -10.204 6.081 1.00 71.81 106 ASN A CA 1
ATOM 844 C C . ASN A 1 106 ? -10.502 -10.412 5.579 1.00 71.81 106 ASN A C 1
ATOM 846 O O . ASN A 1 106 ? -10.245 -10.904 4.475 1.00 71.81 106 ASN A O 1
ATOM 850 N N . VAL A 1 107 ? -9.566 -10.049 6.451 1.00 69.81 107 VAL A N 1
ATOM 851 C CA . VAL A 1 107 ? -8.126 -10.325 6.351 1.00 69.81 107 VAL A CA 1
ATOM 852 C C . VAL A 1 107 ? -7.829 -11.805 6.546 1.00 69.81 107 VAL A C 1
ATOM 854 O O . VAL A 1 107 ? -8.375 -12.383 7.513 1.00 69.81 107 VAL A O 1
#

pLDDT: mean 94.07, std 5.96, range [69.06, 98.31]

Secondary structure (DSSP, 8-state):
--HHHHHHHTT----GGGT------HHHHHHHHHHHT--TT-EEEEE--TTSHHHHHHHTTT-EEEEE-S-GGGHHHHHHHHTT-TTEEEE-S-GGG--GGG--S--

Sequence (107 aa):
MKTSELLRKYNIKLKKSLGQHLLSDDRIAKKIVEISRISPSDIVVEIGVGAGTLTEELAKTGAVVIGYEIDERFRPLLESRLSRYKNVKILFEDFLKVDPKTFPENV

Foldseek 3Di:
DFPVVLCVVLVHDDDVVVVDDDDGDLVVLLVVLVVVPDALDAEAEAEACDLVSNVVNVLVRNHQYEYEHCDPSCVVNCCVVCVVRLSYDYDNDDPVPDDPVPPDPGD